Protein AF-A0A5N5ZHG7-F1 (afdb_monomer_lite)

Foldseek 3Di:
DDDLVNLVVVLVVLVVVLVCLVPPVPVDDPVVSVVSNVVSVVVNVVSVVVNVVVVVVVVVVVD

Structure (mmCIF, N/CA/C/O backbone):
data_AF-A0A5N5ZHG7-F1
#
_entry.id   AF-A0A5N5ZHG7-F1
#
loop_
_atom_site.group_PDB
_atom_site.id
_atom_site.type_symbol
_atom_site.label_atom_id
_atom_site.label_alt_id
_atom_site.label_comp_id
_atom_site.label_asym_id
_atom_site.label_entity_id
_atom_site.label_seq_id
_atom_site.pdbx_PDB_ins_code
_atom_site.Cartn_x
_atom_site.Cartn_y
_atom_site.Cartn_z
_atom_site.occupancy
_atom_site.B_iso_or_equiv
_atom_site.auth_seq_id
_atom_site.auth_comp_id
_atom_site.auth_asym_id
_atom_site.auth_atom_id
_atom_site.pdbx_PDB_model_num
ATOM 1 N N . MET A 1 1 ? -2.510 -10.211 15.877 1.00 62.84 1 MET A N 1
ATOM 2 C CA . MET A 1 1 ? -3.413 -9.368 15.061 1.00 62.84 1 MET A CA 1
ATOM 3 C C . MET A 1 1 ? -2.701 -8.046 14.850 1.00 62.84 1 MET A C 1
ATOM 5 O O . MET A 1 1 ? -2.226 -7.519 15.846 1.00 62.84 1 MET A O 1
ATOM 9 N N . SER A 1 2 ? -2.583 -7.550 13.616 1.00 74.06 2 SER A N 1
ATOM 10 C CA . SER A 1 2 ? -2.068 -6.192 13.373 1.00 74.06 2 SER A CA 1
ATOM 11 C C . SER A 1 2 ? -3.006 -5.165 14.006 1.00 74.06 2 SER A C 1
ATOM 13 O O . SER A 1 2 ? -4.228 -5.337 13.949 1.00 74.06 2 SER A O 1
ATOM 15 N N . THR A 1 3 ? -2.450 -4.130 14.628 1.00 86.81 3 THR A N 1
ATOM 16 C CA . THR A 1 3 ? -3.237 -3.027 15.184 1.00 86.81 3 THR A CA 1
ATOM 17 C C . THR A 1 3 ? -3.718 -2.093 14.071 1.00 86.81 3 THR A C 1
ATOM 19 O O . THR A 1 3 ? -3.228 -2.134 12.941 1.00 86.81 3 THR A O 1
ATOM 22 N N . LYS A 1 4 ? -4.696 -1.233 14.375 1.00 89.25 4 LYS A N 1
ATOM 23 C CA . LYS A 1 4 ? -5.145 -0.198 13.432 1.00 89.25 4 LYS A CA 1
ATOM 24 C C . LYS A 1 4 ? -4.005 0.760 13.060 1.00 89.25 4 LYS A C 1
ATOM 26 O O . LYS A 1 4 ? -3.903 1.141 11.900 1.00 89.25 4 LYS A O 1
ATOM 31 N N . GLU A 1 5 ? -3.139 1.088 14.019 1.00 92.31 5 GLU A N 1
ATOM 32 C CA . GLU A 1 5 ? -1.932 1.895 13.798 1.00 92.31 5 GLU A CA 1
ATOM 33 C C . GLU A 1 5 ? -0.955 1.211 12.835 1.00 92.31 5 GLU A C 1
ATOM 35 O O . GLU A 1 5 ? -0.432 1.861 11.932 1.00 92.31 5 GLU A O 1
ATOM 40 N N . ASP A 1 6 ? -0.750 -0.105 12.971 1.00 94.50 6 ASP A N 1
ATOM 41 C CA . ASP A 1 6 ? 0.113 -0.861 12.054 1.00 94.50 6 ASP A CA 1
ATOM 42 C C . ASP A 1 6 ? -0.425 -0.812 10.620 1.00 94.50 6 ASP A C 1
ATOM 44 O O . ASP A 1 6 ? 0.333 -0.597 9.677 1.00 94.50 6 ASP A O 1
ATOM 48 N N . LEU A 1 7 ? -1.744 -0.952 10.454 1.00 95.12 7 LEU A N 1
ATOM 49 C CA . LEU A 1 7 ? -2.390 -0.880 9.141 1.00 95.12 7 LEU A CA 1
ATOM 50 C C . LEU A 1 7 ? -2.340 0.531 8.538 1.00 95.12 7 LEU A C 1
ATOM 52 O O . LEU A 1 7 ? -2.244 0.665 7.323 1.00 95.12 7 LEU A O 1
ATOM 56 N N . GLN A 1 8 ? -2.393 1.582 9.360 1.00 95.06 8 GLN A N 1
ATOM 57 C CA . GLN A 1 8 ? -2.239 2.964 8.892 1.00 95.06 8 GLN A CA 1
ATOM 58 C C . GLN A 1 8 ? -0.814 3.240 8.404 1.00 95.06 8 GLN A C 1
ATOM 60 O O . GLN A 1 8 ? -0.645 3.827 7.338 1.00 95.06 8 GLN A O 1
ATOM 65 N N . LYS A 1 9 ? 0.204 2.755 9.125 1.00 96.56 9 LYS A N 1
ATOM 66 C CA . LYS A 1 9 ? 1.606 2.835 8.682 1.00 96.56 9 LYS A CA 1
ATOM 67 C C . LYS A 1 9 ? 1.848 2.037 7.401 1.00 96.56 9 LYS A C 1
ATOM 69 O O . LYS A 1 9 ? 2.560 2.492 6.510 1.00 96.56 9 LYS A O 1
ATOM 74 N N . GLU A 1 10 ? 1.243 0.854 7.291 1.00 96.44 10 GLU A N 1
ATOM 75 C CA . GLU A 1 10 ? 1.296 0.047 6.068 1.00 96.44 10 GLU A CA 1
ATOM 76 C C . GLU A 1 10 ? 0.665 0.795 4.884 1.00 96.44 10 GLU A C 1
ATOM 78 O O . GLU A 1 10 ? 1.251 0.835 3.804 1.00 96.44 10 GLU A O 1
ATOM 83 N N . LEU A 1 11 ? -0.490 1.436 5.093 1.00 96.94 11 LEU A N 1
ATOM 84 C CA . LEU A 1 11 ? -1.169 2.230 4.070 1.00 96.94 11 LEU A CA 1
ATOM 85 C C . LEU A 1 11 ? -0.292 3.385 3.570 1.00 96.94 11 LEU A C 1
ATOM 87 O O . LEU A 1 11 ? -0.114 3.530 2.364 1.00 96.94 11 LEU A O 1
ATOM 91 N N . GLU A 1 12 ? 0.303 4.152 4.484 1.00 97.19 12 GLU A N 1
ATOM 92 C CA . GLU A 1 12 ? 1.207 5.259 4.151 1.00 97.19 12 GLU A CA 1
ATOM 93 C C . GLU A 1 12 ? 2.434 4.769 3.363 1.00 97.19 12 GLU A C 1
ATOM 95 O O . GLU A 1 12 ? 2.816 5.352 2.348 1.00 97.19 12 GLU A O 1
ATOM 100 N N . SER A 1 13 ? 3.023 3.638 3.767 1.00 97.56 13 SER A N 1
ATOM 101 C CA . SER A 1 13 ? 4.142 3.027 3.042 1.00 97.56 13 SER A CA 1
ATOM 102 C C . SER A 1 13 ? 3.756 2.598 1.620 1.00 97.56 13 SER A C 1
ATOM 104 O O . SER A 1 13 ? 4.528 2.810 0.678 1.00 97.56 13 SER A O 1
ATOM 106 N N . ILE A 1 14 ? 2.556 2.036 1.439 1.00 98.00 14 ILE A N 1
ATOM 107 C CA . ILE A 1 14 ? 2.025 1.669 0.120 1.00 98.00 14 ILE A CA 1
ATOM 108 C C . ILE A 1 14 ? 1.836 2.917 -0.751 1.00 98.00 14 ILE A C 1
ATOM 110 O O . ILE A 1 14 ? 2.228 2.907 -1.917 1.00 98.00 14 ILE A O 1
ATOM 114 N N . GLU A 1 15 ? 1.274 3.993 -0.203 1.00 97.38 15 GLU A N 1
ATOM 115 C CA . GLU A 1 15 ? 1.056 5.248 -0.931 1.00 97.38 15 GLU A CA 1
ATOM 116 C C . GLU A 1 15 ? 2.367 5.898 -1.373 1.00 97.38 15 GLU A C 1
ATOM 118 O O . GLU A 1 15 ? 2.502 6.254 -2.546 1.00 97.38 15 GLU A O 1
ATOM 123 N N . ASN A 1 16 ? 3.357 5.956 -0.480 1.00 97.81 16 ASN A N 1
ATOM 124 C CA . ASN A 1 16 ? 4.699 6.442 -0.800 1.00 97.81 16 ASN A CA 1
ATOM 125 C C . ASN A 1 16 ? 5.348 5.605 -1.907 1.00 97.81 16 ASN A C 1
ATOM 127 O O . ASN A 1 16 ? 5.959 6.147 -2.826 1.00 97.81 16 ASN A O 1
ATOM 131 N N . THR A 1 17 ? 5.159 4.284 -1.872 1.00 96.88 17 THR A N 1
ATOM 132 C CA . THR A 1 17 ? 5.690 3.394 -2.910 1.00 96.88 17 THR A CA 1
ATOM 133 C C . THR A 1 17 ? 5.018 3.649 -4.260 1.00 96.88 17 THR A C 1
ATOM 135 O O . THR A 1 17 ? 5.703 3.810 -5.266 1.00 96.88 17 THR A O 1
ATOM 138 N N . ILE A 1 18 ? 3.684 3.748 -4.301 1.00 97.06 18 ILE A N 1
ATOM 139 C CA . ILE A 1 18 ? 2.945 4.085 -5.530 1.00 97.06 18 ILE A CA 1
ATOM 140 C C . ILE A 1 18 ? 3.423 5.426 -6.094 1.00 97.06 18 ILE A C 1
ATOM 142 O O . ILE A 1 18 ? 3.596 5.551 -7.306 1.00 97.06 18 ILE A O 1
ATOM 146 N N . TRP A 1 19 ? 3.627 6.422 -5.232 1.00 97.50 19 TRP A N 1
ATOM 147 C CA . TRP A 1 19 ? 4.119 7.733 -5.633 1.00 97.50 19 TRP A CA 1
ATOM 148 C C . TRP A 1 19 ? 5.526 7.648 -6.242 1.00 97.50 19 TRP A C 1
ATOM 150 O O . TRP A 1 19 ? 5.723 8.139 -7.352 1.00 97.50 19 TRP A O 1
ATOM 160 N N . ALA A 1 20 ? 6.459 6.929 -5.611 1.00 96.62 20 ALA A N 1
ATOM 161 C CA . ALA A 1 20 ? 7.805 6.730 -6.149 1.00 96.62 20 ALA A CA 1
ATOM 162 C C . ALA A 1 20 ? 7.774 6.047 -7.531 1.00 96.62 20 ALA A C 1
ATOM 164 O O . ALA A 1 20 ? 8.430 6.489 -8.473 1.00 96.62 20 ALA A O 1
ATOM 165 N N . PHE A 1 21 ? 6.934 5.023 -7.723 1.00 95.44 21 PHE A N 1
ATOM 166 C CA . PHE A 1 21 ? 6.762 4.405 -9.047 1.00 95.44 21 PHE A CA 1
ATOM 167 C C . PHE A 1 21 ? 6.076 5.314 -10.067 1.00 95.44 21 PHE A C 1
ATOM 169 O O . PHE A 1 21 ? 6.285 5.129 -11.260 1.00 95.44 21 PHE A O 1
ATOM 176 N N . LYS A 1 22 ? 5.284 6.304 -9.649 1.00 93.19 22 LYS A N 1
ATOM 177 C CA . LYS A 1 22 ? 4.669 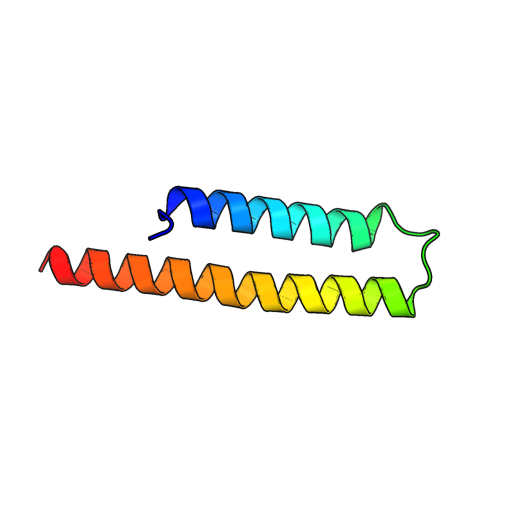7.273 -10.567 1.00 93.19 22 LYS A CA 1
ATOM 178 C C . LYS A 1 22 ? 5.629 8.397 -10.971 1.00 93.19 22 LYS A C 1
ATOM 180 O O . LYS A 1 22 ? 5.532 8.856 -12.107 1.00 93.19 22 LYS A O 1
ATOM 185 N N . PHE A 1 23 ? 6.527 8.822 -10.078 1.00 93.62 23 PHE A N 1
ATOM 186 C CA . PHE A 1 23 ? 7.261 10.090 -10.219 1.00 93.62 23 PHE A CA 1
ATOM 187 C C . PHE A 1 23 ? 8.786 10.011 -10.060 1.00 93.62 23 PHE A C 1
ATOM 189 O O . PHE A 1 23 ? 9.468 10.985 -10.352 1.00 93.62 23 PHE A O 1
ATOM 196 N N . GLU A 1 24 ? 9.341 8.895 -9.592 1.00 94.56 24 GLU A N 1
ATOM 197 C CA . GLU A 1 24 ? 10.792 8.752 -9.390 1.00 94.56 24 GLU A CA 1
ATOM 198 C C . GLU A 1 24 ? 11.388 7.659 -10.282 1.00 94.56 24 GLU A C 1
ATOM 200 O O . GLU A 1 24 ? 12.463 7.835 -10.849 1.00 94.56 24 GLU A O 1
ATOM 205 N N . PHE A 1 25 ? 10.671 6.553 -10.502 1.00 92.62 25 PHE A N 1
ATOM 206 C CA . PHE A 1 25 ? 11.139 5.437 -11.336 1.00 92.62 25 PHE A CA 1
ATOM 207 C C . PHE A 1 25 ? 10.797 5.614 -12.825 1.00 92.62 25 PHE A C 1
ATOM 209 O O . PHE A 1 25 ? 10.240 4.724 -13.477 1.00 92.62 25 PHE A O 1
ATOM 216 N N . HIS A 1 26 ? 11.115 6.783 -13.385 1.00 86.00 26 HIS A N 1
ATOM 217 C CA . HIS A 1 26 ? 10.851 7.082 -14.795 1.00 86.00 26 HIS A CA 1
ATOM 218 C C . HIS A 1 26 ? 11.703 6.258 -15.764 1.00 86.00 26 HIS A C 1
ATOM 220 O O . HIS A 1 26 ? 11.205 5.894 -16.829 1.00 86.00 26 HIS A O 1
ATOM 226 N N . ASP A 1 27 ? 12.922 5.911 -15.347 1.00 91.25 27 ASP A N 1
ATOM 227 C CA . ASP A 1 27 ? 13.892 5.127 -16.122 1.00 91.25 27 ASP A CA 1
ATOM 228 C C . ASP A 1 27 ? 13.573 3.622 -16.163 1.00 91.25 27 ASP A C 1
ATOM 230 O O . ASP A 1 27 ? 14.201 2.866 -16.904 1.00 91.25 27 ASP A O 1
ATOM 234 N N . MET A 1 28 ? 12.607 3.164 -15.361 1.00 92.44 28 MET A N 1
ATOM 235 C CA . MET A 1 28 ? 12.173 1.770 -15.361 1.00 92.44 28 MET A CA 1
ATOM 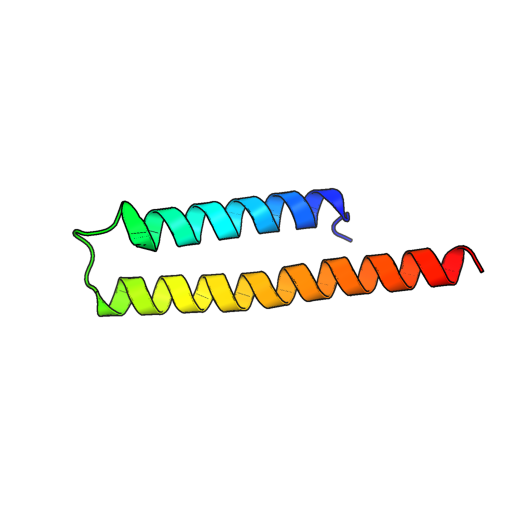236 C C . MET A 1 28 ? 11.246 1.483 -16.547 1.00 92.44 28 MET A C 1
ATOM 238 O O . MET A 1 28 ? 10.479 2.351 -16.970 1.00 92.44 28 MET A O 1
ATOM 242 N N . GLU A 1 29 ? 11.268 0.242 -17.043 1.00 95.62 29 GLU A N 1
ATOM 243 C CA . GLU A 1 29 ? 10.351 -0.208 -18.091 1.00 95.62 29 GLU A CA 1
ATOM 244 C C . GLU A 1 29 ? 8.893 0.088 -17.701 1.00 95.62 29 GLU A C 1
ATOM 246 O O . GLU A 1 29 ? 8.432 -0.267 -16.612 1.00 95.62 29 GLU A O 1
ATOM 251 N N . GLU A 1 30 ? 8.163 0.760 -18.595 1.00 94.19 30 GLU A N 1
ATOM 252 C CA . GLU A 1 30 ? 6.813 1.251 -18.314 1.00 94.19 30 GLU A CA 1
ATOM 253 C C . GLU A 1 30 ? 5.842 0.119 -17.960 1.00 94.19 30 GLU A C 1
ATOM 255 O O . GLU A 1 30 ? 5.054 0.260 -17.026 1.00 94.19 30 GLU A O 1
ATOM 260 N N . SER A 1 31 ? 5.927 -1.014 -18.659 1.00 96.00 31 SER A 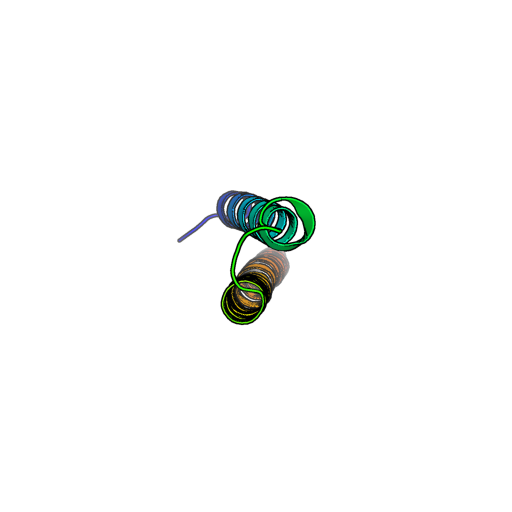N 1
ATOM 261 C CA . SER A 1 3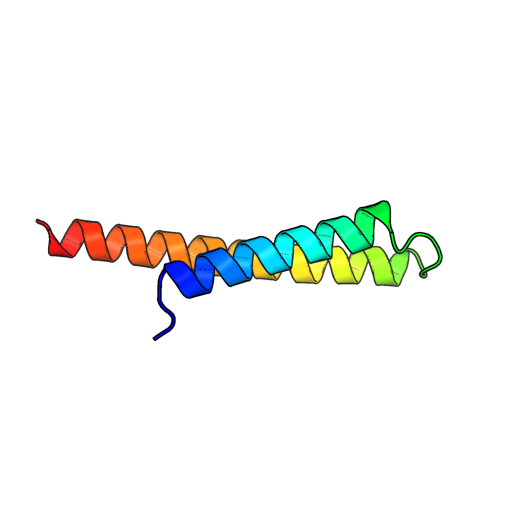1 ? 5.102 -2.203 -18.415 1.00 96.00 31 SER A CA 1
ATOM 262 C C . SER A 1 31 ? 5.250 -2.696 -16.966 1.00 96.00 31 SER A C 1
ATOM 264 O O . SER A 1 31 ? 4.260 -2.820 -16.242 1.00 96.00 31 SER A O 1
ATOM 266 N N . LEU A 1 32 ? 6.495 -2.866 -16.512 1.00 95.62 32 LEU A N 1
ATOM 267 C CA . LEU A 1 32 ? 6.858 -3.304 -15.170 1.00 95.62 32 LEU A CA 1
ATOM 268 C C . LEU A 1 32 ? 6.448 -2.274 -14.112 1.00 95.62 32 LEU A C 1
ATOM 270 O O . LEU A 1 32 ? 5.993 -2.627 -13.021 1.00 95.62 32 LEU A O 1
ATOM 274 N N . ARG A 1 33 ? 6.575 -0.982 -14.430 1.00 95.81 33 ARG A N 1
ATOM 275 C CA . ARG A 1 33 ? 6.167 0.120 -13.551 1.00 95.81 33 ARG A CA 1
ATOM 276 C C . ARG A 1 33 ? 4.659 0.133 -13.342 1.00 95.81 33 ARG A C 1
ATOM 278 O O . ARG A 1 33 ? 4.208 0.207 -12.201 1.00 95.81 33 ARG A O 1
ATOM 285 N N . LEU A 1 34 ? 3.883 0.012 -14.418 1.00 95.75 34 LEU A N 1
ATOM 286 C CA . LEU A 1 34 ? 2.422 -0.041 -14.362 1.00 95.75 34 LEU A CA 1
ATOM 287 C C . LEU A 1 34 ? 1.925 -1.299 -13.641 1.00 95.75 34 LEU A C 1
ATOM 289 O O . LEU A 1 34 ? 1.009 -1.208 -12.823 1.00 95.75 34 LEU A O 1
ATOM 293 N N . GLU A 1 35 ? 2.550 -2.453 -13.883 1.00 97.06 35 GLU A N 1
ATOM 294 C CA . GLU A 1 35 ? 2.249 -3.689 -13.155 1.00 97.06 35 GLU A CA 1
ATOM 295 C C . GLU A 1 35 ? 2.518 -3.532 -11.653 1.00 97.06 35 GLU A C 1
ATOM 297 O O . GLU A 1 35 ? 1.674 -3.871 -10.820 1.00 97.06 35 GLU A O 1
ATOM 302 N N . THR A 1 36 ? 3.664 -2.951 -11.295 1.00 96.12 36 THR A N 1
ATOM 303 C CA . THR A 1 36 ? 4.035 -2.720 -9.896 1.00 96.12 36 THR A CA 1
ATOM 304 C C . THR A 1 36 ? 3.055 -1.769 -9.213 1.00 96.12 36 THR A C 1
ATOM 306 O O . THR A 1 36 ? 2.554 -2.085 -8.133 1.00 96.12 36 THR A O 1
ATOM 309 N N . ILE A 1 37 ? 2.709 -0.649 -9.859 1.00 96.81 37 ILE A N 1
ATOM 310 C CA . ILE A 1 37 ? 1.698 0.294 -9.357 1.00 96.81 37 ILE A CA 1
ATOM 311 C C . ILE A 1 37 ? 0.374 -0.430 -9.109 1.00 96.81 37 ILE A C 1
ATOM 313 O O . ILE A 1 37 ? -0.182 -0.312 -8.019 1.00 96.81 37 ILE A O 1
ATOM 317 N N . LYS A 1 38 ? -0.104 -1.224 -10.073 1.00 97.69 38 LYS A N 1
ATOM 318 C CA . LYS A 1 38 ? -1.358 -1.975 -9.941 1.00 97.69 38 LYS A CA 1
ATOM 319 C C . LYS A 1 38 ? -1.324 -2.942 -8.753 1.00 97.69 38 LYS A C 1
ATOM 321 O O . LYS A 1 38 ? -2.271 -2.982 -7.970 1.00 97.69 38 LYS A O 1
ATOM 326 N N . ASN A 1 39 ? -0.218 -3.662 -8.568 1.00 97.69 39 ASN A N 1
ATOM 327 C CA . ASN A 1 39 ? -0.041 -4.573 -7.436 1.00 97.69 39 ASN A CA 1
ATOM 328 C C . ASN A 1 39 ? -0.112 -3.839 -6.088 1.00 97.69 39 ASN A C 1
ATOM 330 O O . ASN A 1 39 ? -0.711 -4.341 -5.134 1.00 97.69 39 ASN A O 1
ATOM 334 N N . PHE A 1 40 ? 0.476 -2.645 -5.989 1.00 97.88 40 PHE A N 1
ATOM 335 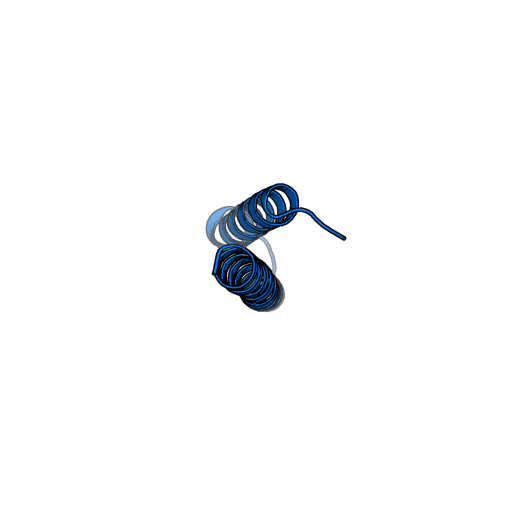C CA . PHE A 1 40 ? 0.373 -1.824 -4.783 1.00 97.88 40 PHE A CA 1
ATOM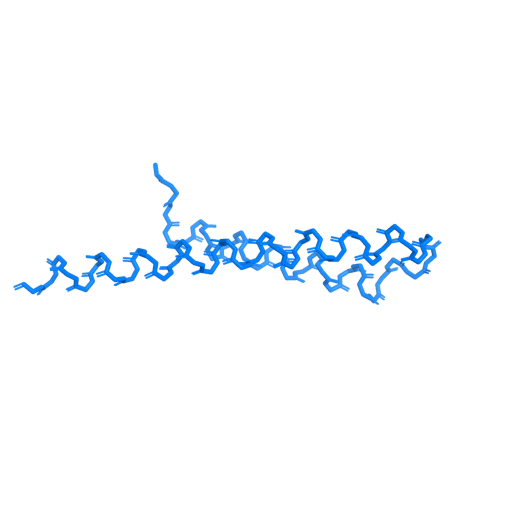 336 C C . PHE A 1 40 ? -1.020 -1.205 -4.601 1.00 97.88 40 PHE A C 1
ATOM 338 O O . PHE A 1 40 ? -1.498 -1.141 -3.470 1.00 97.88 40 PHE A O 1
ATOM 345 N N . GLU A 1 41 ? -1.716 -0.823 -5.673 1.00 97.75 41 GLU A N 1
ATOM 346 C CA . GLU A 1 41 ? -3.106 -0.350 -5.601 1.00 97.75 41 GLU A CA 1
ATOM 347 C C . GLU A 1 41 ? -4.067 -1.450 -5.117 1.00 97.75 41 GLU A C 1
ATOM 349 O O . GLU A 1 41 ? -4.977 -1.179 -4.331 1.00 97.75 41 GLU A O 1
ATOM 354 N N . ASP A 1 42 ? -3.847 -2.707 -5.503 1.00 97.81 42 ASP A N 1
ATOM 355 C CA . ASP A 1 42 ? -4.636 -3.829 -4.988 1.00 97.81 42 ASP A CA 1
ATOM 356 C C . ASP A 1 42 ? -4.322 -4.127 -3.514 1.00 97.81 42 ASP A C 1
ATOM 358 O O . ASP A 1 42 ? -5.239 -4.355 -2.719 1.00 97.81 42 ASP A O 1
ATOM 362 N N . LYS A 1 43 ? -3.050 -4.027 -3.099 1.00 97.12 43 LYS A N 1
ATOM 363 C CA . LYS A 1 43 ? -2.675 -4.098 -1.675 1.00 97.12 43 LYS A CA 1
ATOM 364 C C . LYS A 1 43 ? -3.320 -2.977 -0.860 1.00 97.12 43 LYS A C 1
ATOM 366 O O . LYS A 1 43 ? -3.848 -3.250 0.218 1.00 97.12 43 LYS A O 1
ATOM 371 N N . LYS A 1 44 ? -3.343 -1.749 -1.386 1.00 97.62 44 LYS A N 1
ATOM 372 C CA . LYS A 1 44 ? -3.996 -0.597 -0.751 1.00 97.62 44 LYS A CA 1
ATOM 373 C C . LYS A 1 44 ? -5.461 -0.900 -0.426 1.00 97.62 44 LYS A C 1
ATOM 375 O O . LYS A 1 44 ? -5.855 -0.786 0.733 1.00 97.62 44 LYS A O 1
ATOM 380 N N . LYS A 1 45 ? -6.236 -1.392 -1.401 1.00 97.31 45 LYS A N 1
ATOM 381 C CA . LYS A 1 45 ? -7.654 -1.758 -1.201 1.00 97.31 45 LYS A CA 1
ATOM 382 C C . LYS A 1 45 ? -7.840 -2.792 -0.087 1.00 97.31 45 LYS A C 1
ATOM 384 O O . LYS A 1 45 ? -8.788 -2.706 0.693 1.00 97.31 45 LYS A O 1
ATOM 389 N N . LEU A 1 46 ? -6.943 -3.779 0.002 1.00 96.56 46 LEU A N 1
ATOM 390 C CA . LEU A 1 46 ? -6.994 -4.801 1.052 1.00 96.56 46 LEU A CA 1
ATOM 391 C C . LEU A 1 46 ? -6.733 -4.209 2.442 1.00 96.56 46 LEU A C 1
ATOM 393 O O . LEU A 1 46 ? -7.427 -4.565 3.395 1.00 96.56 46 LEU A O 1
ATOM 397 N N . VAL A 1 47 ? -5.753 -3.313 2.572 1.00 95.88 47 VAL A N 1
ATOM 398 C CA . VAL A 1 47 ? -5.441 -2.639 3.842 1.00 95.88 47 VAL A CA 1
ATOM 399 C C . VAL A 1 47 ? -6.590 -1.725 4.270 1.00 95.88 47 VAL A C 1
ATOM 401 O O . VAL A 1 47 ? -7.042 -1.809 5.412 1.00 95.88 47 VAL A O 1
ATOM 404 N N . GLU A 1 48 ? -7.151 -0.938 3.351 1.00 96.12 48 GLU A N 1
ATOM 405 C CA . GLU A 1 48 ? -8.329 -0.098 3.609 1.00 96.12 48 GLU A CA 1
ATOM 406 C C . GLU A 1 48 ? -9.532 -0.928 4.081 1.00 96.12 48 GLU A C 1
ATOM 408 O O . GLU A 1 48 ? -10.207 -0.570 5.052 1.00 96.12 48 GLU A O 1
ATOM 413 N N . ALA A 1 49 ? -9.778 -2.080 3.448 1.00 95.62 49 ALA A N 1
ATOM 414 C CA . ALA A 1 49 ? -10.836 -2.997 3.860 1.00 95.62 49 ALA A CA 1
ATOM 415 C C . ALA A 1 49 ? -10.605 -3.550 5.278 1.00 95.62 49 ALA A C 1
ATOM 417 O O . ALA A 1 49 ? -11.554 -3.632 6.062 1.00 95.62 49 ALA A O 1
ATOM 418 N N . LYS A 1 50 ? -9.357 -3.882 5.641 1.00 94.44 50 LYS A N 1
ATOM 419 C CA . LYS A 1 50 ? -9.003 -4.323 7.002 1.00 94.44 50 LYS A CA 1
ATOM 420 C C . LYS A 1 50 ? -9.234 -3.220 8.036 1.00 94.44 50 LYS A C 1
ATOM 422 O O . LYS A 1 50 ? -9.826 -3.496 9.077 1.00 94.44 50 LYS A O 1
ATOM 427 N N . ILE A 1 51 ? -8.823 -1.983 7.747 1.00 93.94 51 ILE A N 1
ATOM 428 C CA . ILE A 1 51 ? -9.057 -0.828 8.630 1.00 93.94 51 ILE A CA 1
ATOM 429 C C . ILE A 1 51 ? -10.561 -0.632 8.843 1.00 93.94 51 ILE A C 1
ATOM 431 O O . ILE A 1 51 ? -11.023 -0.539 9.979 1.00 93.94 51 ILE A O 1
ATOM 435 N N . LYS A 1 52 ? -11.346 -0.661 7.761 1.00 93.06 52 LYS A N 1
ATOM 436 C CA . LYS A 1 52 ? -12.806 -0.535 7.829 1.00 93.06 52 LYS A CA 1
ATOM 437 C C . LYS A 1 52 ? -13.453 -1.659 8.644 1.00 93.06 52 LYS A C 1
ATOM 439 O O . LYS A 1 52 ? -14.395 -1.403 9.392 1.00 93.06 52 LYS A O 1
ATOM 444 N N . ALA A 1 53 ? -12.963 -2.891 8.521 1.00 92.50 53 ALA A N 1
ATOM 445 C CA . ALA A 1 53 ? -13.456 -4.023 9.303 1.00 92.50 53 ALA A CA 1
ATOM 446 C C . ALA A 1 53 ? -13.185 -3.849 10.808 1.00 92.50 53 ALA A C 1
ATOM 448 O O . ALA A 1 53 ? -14.066 -4.137 11.620 1.00 92.50 53 ALA A O 1
ATOM 449 N N . LEU A 1 54 ? -12.006 -3.334 11.180 1.00 90.38 54 LEU A N 1
ATOM 450 C CA . LEU A 1 54 ? -11.695 -2.990 12.571 1.00 90.38 54 LEU A CA 1
ATOM 451 C C . LEU A 1 54 ? -12.615 -1.881 13.093 1.00 90.38 54 LEU A C 1
ATOM 453 O O . LEU A 1 54 ? -13.183 -2.030 14.169 1.00 90.38 54 LEU A O 1
ATOM 457 N N . ASP A 1 55 ? -12.856 -0.834 12.304 1.00 89.31 55 ASP A N 1
ATOM 458 C CA . ASP A 1 55 ? -13.746 0.265 12.701 1.00 89.31 55 ASP A CA 1
ATOM 459 C C . ASP A 1 55 ? -15.191 -0.186 12.935 1.00 89.31 55 ASP A C 1
ATOM 461 O O . ASP A 1 55 ? -15.861 0.295 13.850 1.00 89.31 55 ASP A O 1
ATOM 465 N N . ILE A 1 56 ? -15.694 -1.114 12.118 1.00 91.00 56 ILE A N 1
ATOM 466 C CA . ILE A 1 56 ? -17.028 -1.696 12.309 1.00 91.00 56 ILE A CA 1
ATOM 467 C C . ILE A 1 56 ? -17.059 -2.545 13.584 1.00 91.00 56 ILE A C 1
ATOM 469 O O . ILE A 1 56 ? -17.998 -2.425 14.370 1.00 91.00 56 ILE A O 1
ATOM 473 N N . LYS A 1 57 ? -16.027 -3.363 13.820 1.00 86.75 57 LYS A N 1
ATOM 474 C CA . LYS A 1 57 ? -15.906 -4.180 15.034 1.00 86.75 57 LYS A CA 1
ATOM 475 C C . LYS A 1 57 ? -15.867 -3.314 16.297 1.00 86.75 57 LYS A C 1
ATOM 477 O O . LYS A 1 57 ? -16.566 -3.613 17.260 1.00 86.75 57 LYS A O 1
ATOM 482 N N . ASP A 1 58 ? -15.104 -2.225 16.279 1.00 85.19 58 ASP A N 1
ATOM 483 C CA . ASP A 1 58 ? -14.988 -1.305 17.413 1.00 85.19 58 ASP A CA 1
ATOM 484 C C . ASP A 1 58 ? -16.299 -0.563 17.693 1.00 85.19 58 ASP A C 1
ATOM 486 O O . ASP A 1 58 ? -16.630 -0.315 18.852 1.00 85.19 58 ASP A O 1
ATOM 490 N N . LYS A 1 59 ? -17.075 -0.233 16.651 1.00 87.25 59 LYS A N 1
ATOM 491 C CA . LYS A 1 59 ? -18.425 0.333 16.805 1.00 87.25 59 LYS A CA 1
ATOM 492 C C . LYS A 1 59 ? -19.403 -0.668 17.414 1.00 87.25 59 LYS A C 1
ATOM 494 O O . LYS A 1 59 ? -20.169 -0.284 18.288 1.00 87.25 59 LYS A O 1
ATOM 499 N N . LEU A 1 60 ? -19.362 -1.927 16.975 1.00 84.56 60 LEU A N 1
ATOM 500 C CA . LEU A 1 60 ? -20.220 -2.988 17.510 1.00 84.56 60 LEU A CA 1
ATOM 501 C C . LEU A 1 60 ? -19.916 -3.295 18.980 1.00 84.56 60 LEU A C 1
ATOM 503 O O . LEU A 1 60 ? -20.841 -3.506 19.743 1.00 84.56 60 LEU A O 1
ATOM 507 N N . ASN A 1 61 ? -18.646 -3.267 19.390 1.00 75.81 61 ASN A N 1
ATOM 508 C CA . ASN A 1 61 ? -18.254 -3.521 20.782 1.00 75.81 61 ASN A CA 1
ATOM 509 C C . ASN A 1 61 ? -18.585 -2.370 21.754 1.00 75.81 61 ASN A C 1
ATOM 511 O O . ASN A 1 61 ? -18.425 -2.535 22.961 1.00 75.81 61 ASN A O 1
ATOM 515 N N . LYS A 1 62 ? -18.965 -1.190 21.246 1.00 66.50 62 LYS A N 1
ATOM 516 C CA . LYS A 1 62 ? -19.370 -0.020 22.049 1.00 66.50 62 LYS A CA 1
ATOM 517 C C . LYS A 1 62 ? -20.893 0.124 22.188 1.00 66.50 62 LYS A C 1
ATOM 519 O O . LYS A 1 62 ? -21.329 1.032 22.894 1.00 66.50 62 LYS A O 1
ATOM 524 N N . LEU A 1 63 ? -21.660 -0.714 21.488 1.00 54.34 63 LEU A N 1
ATOM 525 C CA . LEU A 1 63 ? -23.117 -0.842 21.572 1.00 54.34 63 LEU A CA 1
ATOM 526 C C . LEU A 1 63 ? -23.485 -1.972 22.536 1.00 54.34 63 LEU A C 1
ATOM 528 O O . LEU A 1 63 ? -24.519 -1.815 23.219 1.00 54.34 63 LEU A O 1
#

pLDDT: mean 92.19, std 8.52, range [54.34, 98.0]

Radius of gyration: 15.07 Å; chains: 1; bounding box: 37×20×40 Å

Sequence (63 aa):
MSTKEDLQKELESIENTIWAFKFEFHDMEESLRLETIKNFEDKKKLVEAKIKALDIKDKLNKL

Secondary structure (DSSP, 8-state):
---HHHHHHHHHHHHHHHHHHHHT-TTS-HHHHHHHHHHHHHHHHHHHHHHHHHHHHHHHTT-